Protein AF-A0A8R2D4M9-F1 (afdb_monomer_lite)

InterPro domains:
  IPR048365 Transposable element P transposase-like, RNase H domain, N-terminal [PF21787] (10-51)
  IPR048366 Transposable element P transposase-like, GTP-binding insertion domain [PF21788] (72-171)

Secondary structure (DSSP, 8-state):
--HHHHHHHHHHHHHHHHHHHHHHHHHTT----EEEE---HHHHHHHHHHT-B--TTS-B-EEEE--TTS--EEEEEEE-HHHHTTS--------SS--GGGT-GGG-TT-HHHHHHHTSHHHHHHHHHHHHTS--GGGTTTHHHHHHHHHHHHHHHHHT--BTTS-GGGBPP-TTT--

Sequence (179 aa):
MSSDSLDMAKECLKAELTRHALNLLKETGVNIVSLTFDGCSTNVIMARLLGCSFNIKTLNTKFIVHTTNNVDVEVVVFLDLAHMVKLEEEGALLPNKLRKQHIFFHKQKMKIMLATQLLSQSVADALKCCKNVLCIEEFSNVDATIIFIKIFNAGFDILNSRSSNCIGNKKAVCEENIK

pLDDT: mean 72.28, std 14.52, range [34.28, 89.5]

Foldseek 3Di:
DDPVVVLVVVLVVVLVVVLVVVQVCVVVVDQAAEDEDEPDPSVVSSQVVQPADPDPVRGRQWHWRQYPVRDIHIYGYDYQVLRHLLPDDDDDDDDDPDDCCLVPCVVPSGDSVNSCVCLDLVVLVVLVCVCPPVVPPVSVPCVVVSVVSVVVNLVNLLSCADDCPDDDSNHDDDPVPPD

Organism: Acyrthosiphon pisum (NCBI:txid7029)

Structure (mmCIF, N/CA/C/O backbone):
data_AF-A0A8R2D4M9-F1
#
_entry.id   AF-A0A8R2D4M9-F1
#
loop_
_atom_site.group_PDB
_atom_site.id
_atom_site.type_symbol
_atom_site.label_atom_id
_atom_site.label_alt_id
_atom_site.label_comp_id
_atom_site.label_asym_id
_atom_site.label_entity_id
_atom_site.label_seq_id
_atom_site.pdbx_PDB_ins_code
_atom_site.Cartn_x
_atom_site.Cartn_y
_atom_site.Cartn_z
_atom_site.occupancy
_atom_site.B_iso_or_equiv
_atom_site.auth_seq_id
_atom_site.auth_comp_id
_atom_site.auth_asym_id
_atom_site.auth_atom_id
_atom_site.pdbx_PDB_model_num
ATOM 1 N N . MET A 1 1 ? 4.735 28.808 20.519 1.00 45.94 1 MET A N 1
ATOM 2 C CA . MET A 1 1 ? 4.281 27.430 20.237 1.00 45.94 1 MET A CA 1
ATOM 3 C C . MET A 1 1 ? 4.765 27.094 18.842 1.00 45.94 1 MET A C 1
ATOM 5 O O . MET A 1 1 ? 4.427 27.833 17.927 1.00 45.94 1 MET A O 1
ATOM 9 N N . SER A 1 2 ? 5.662 26.117 18.704 1.00 46.00 2 SER A N 1
ATOM 10 C CA . SER A 1 2 ? 6.227 25.728 17.406 1.00 46.00 2 SER A CA 1
ATOM 11 C C . SER A 1 2 ? 5.164 25.034 16.547 1.00 46.00 2 SER A C 1
ATOM 13 O O . SER A 1 2 ? 4.247 24.408 17.080 1.00 46.00 2 SER A O 1
ATOM 15 N N . SER A 1 3 ? 5.279 25.159 15.221 1.00 56.09 3 SER A N 1
ATOM 16 C CA . SER A 1 3 ? 4.439 24.485 14.212 1.00 56.09 3 SER A CA 1
ATOM 17 C C . SER A 1 3 ? 4.220 22.999 14.514 1.00 56.09 3 SER A C 1
ATOM 19 O O . SER A 1 3 ? 3.112 22.488 14.376 1.00 56.09 3 SER A O 1
ATOM 21 N N . ASP A 1 4 ? 5.255 22.346 15.036 1.00 59.72 4 ASP A N 1
ATOM 22 C CA . ASP A 1 4 ? 5.305 20.902 15.255 1.00 59.72 4 ASP A CA 1
ATOM 23 C C . ASP A 1 4 ? 4.349 20.431 16.363 1.00 59.72 4 ASP A C 1
ATOM 25 O O . ASP A 1 4 ? 3.833 19.318 16.313 1.00 59.72 4 ASP A O 1
ATOM 29 N N . SER A 1 5 ? 4.049 21.280 17.357 1.00 60.09 5 SER A N 1
ATOM 30 C CA . SER A 1 5 ? 3.120 20.921 18.444 1.00 60.09 5 SER A CA 1
ATOM 31 C C . SER A 1 5 ? 1.664 20.886 17.967 1.00 60.09 5 SER A C 1
ATOM 33 O O . SER A 1 5 ? 0.853 20.115 18.480 1.00 60.09 5 SER A O 1
ATOM 35 N N . LEU A 1 6 ? 1.325 21.739 16.995 1.00 60.97 6 LEU A N 1
ATOM 36 C CA . LEU A 1 6 ? -0.023 21.846 16.443 1.00 60.97 6 LEU A CA 1
ATOM 37 C C . LEU A 1 6 ? -0.317 20.717 15.449 1.00 60.97 6 LEU A C 1
ATOM 39 O O . LEU A 1 6 ? -1.445 20.225 15.407 1.00 60.9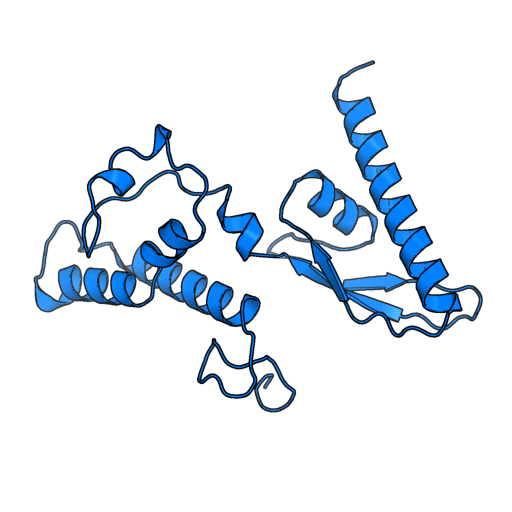7 6 LEU A O 1
ATOM 43 N N . ASP A 1 7 ? 0.678 20.291 14.672 1.00 63.19 7 ASP A N 1
ATOM 44 C CA . ASP A 1 7 ? 0.505 19.209 13.700 1.00 63.19 7 ASP A CA 1
ATOM 45 C C . ASP A 1 7 ? 0.369 17.837 14.380 1.00 63.19 7 ASP A C 1
ATOM 47 O O . ASP A 1 7 ? -0.553 17.090 14.043 1.00 63.19 7 ASP A O 1
ATOM 51 N N . MET A 1 8 ? 1.129 17.577 15.450 1.00 69.12 8 MET A N 1
ATOM 52 C CA . MET A 1 8 ? 0.946 16.375 16.280 1.00 69.12 8 MET A CA 1
ATOM 53 C C . MET A 1 8 ? -0.449 16.302 16.928 1.00 69.12 8 MET A C 1
ATOM 55 O O . MET A 1 8 ? -1.040 15.227 17.035 1.00 69.12 8 MET A O 1
ATOM 59 N N . ALA A 1 9 ? -1.019 17.440 17.343 1.00 74.75 9 ALA A N 1
ATOM 60 C CA . ALA A 1 9 ? -2.354 17.476 17.944 1.00 74.75 9 ALA A CA 1
ATOM 61 C C . ALA A 1 9 ? -3.461 17.089 16.944 1.00 74.75 9 ALA A C 1
ATOM 63 O O . ALA A 1 9 ? -4.403 16.380 17.306 1.00 74.75 9 ALA A O 1
ATOM 64 N N . LYS A 1 10 ? -3.338 17.506 15.675 1.00 74.25 10 LYS A N 1
ATOM 65 C CA . LYS A 1 10 ? -4.277 17.121 14.605 1.00 74.25 10 LYS A CA 1
ATOM 66 C C . LYS A 1 10 ? -4.235 15.617 14.330 1.00 74.25 10 LYS A C 1
ATOM 68 O O . LYS A 1 10 ? -5.274 15.002 14.100 1.00 74.25 10 LYS A O 1
ATOM 73 N N . GLU A 1 11 ? -3.043 15.030 14.349 1.00 78.75 11 GLU A N 1
ATOM 74 C CA . GLU A 1 11 ? -2.824 13.602 14.099 1.00 78.75 11 GLU A CA 1
ATOM 75 C C . GLU A 1 11 ? -3.400 12.730 15.217 1.00 78.75 11 GLU A C 1
ATOM 77 O O . GLU A 1 11 ? -4.116 11.765 14.935 1.00 78.75 11 GLU A O 1
ATOM 82 N N . CYS A 1 12 ? -3.177 13.117 16.477 1.00 81.75 12 CYS A N 1
ATOM 83 C CA . CYS A 1 12 ? -3.790 12.466 17.635 1.00 81.75 12 CYS A CA 1
ATOM 84 C C . CYS A 1 12 ? -5.319 12.532 17.586 1.00 81.75 12 CYS A C 1
ATOM 86 O O . CYS A 1 12 ? -5.981 11.511 17.770 1.00 81.75 12 CYS A O 1
ATOM 88 N N . LEU A 1 13 ? -5.883 13.703 17.266 1.00 84.19 13 LEU A N 1
ATOM 89 C CA . LEU A 1 13 ? -7.331 13.856 17.127 1.00 84.19 13 LEU A CA 1
ATOM 90 C C . LEU A 1 13 ? -7.891 12.919 16.050 1.00 84.19 13 LEU A C 1
ATOM 92 O O . LEU A 1 13 ? -8.923 12.285 16.252 1.00 84.19 13 LEU A O 1
ATOM 96 N N . LYS A 1 14 ? -7.198 12.790 14.914 1.00 85.19 14 LYS A N 1
ATOM 97 C CA . LYS A 1 14 ? -7.608 11.884 13.839 1.00 85.19 14 LYS A CA 1
ATOM 98 C C . LYS A 1 14 ? -7.613 10.423 14.290 1.00 85.19 14 LYS A C 1
ATOM 100 O O . LYS A 1 14 ? -8.565 9.707 13.994 1.00 85.19 14 LYS A O 1
ATOM 105 N N . ALA A 1 15 ? -6.588 9.987 15.022 1.00 86.06 15 ALA A N 1
ATOM 106 C CA . ALA A 1 15 ? -6.533 8.637 15.582 1.00 86.06 15 ALA A CA 1
ATOM 107 C C . ALA A 1 15 ? -7.671 8.376 16.578 1.00 86.06 15 ALA A C 1
ATOM 109 O O . ALA A 1 15 ? -8.308 7.324 16.521 1.00 86.06 15 ALA A O 1
ATOM 110 N N . GLU A 1 16 ? -7.974 9.345 17.441 1.00 86.56 16 GLU A N 1
ATOM 111 C CA . GLU A 1 16 ? -9.057 9.238 18.418 1.00 86.56 16 GLU A CA 1
ATOM 112 C C . GLU A 1 16 ? -10.436 9.164 17.753 1.00 86.56 16 GLU A C 1
ATOM 114 O O . GLU A 1 16 ? -11.232 8.286 18.089 1.00 86.56 16 GLU A O 1
ATOM 119 N N . LEU A 1 17 ? -10.692 10.014 16.754 1.00 87.94 17 LEU A N 1
ATOM 120 C CA . LEU A 1 17 ? -11.930 9.982 15.972 1.00 87.94 17 LEU A CA 1
ATOM 121 C C . LEU A 1 17 ? -12.094 8.657 15.225 1.00 87.94 17 LEU A C 1
ATOM 123 O O . LEU A 1 17 ? -13.174 8.071 15.256 1.00 87.94 17 LEU A O 1
ATOM 127 N N . THR A 1 18 ? -11.027 8.151 14.601 1.00 88.00 18 THR A N 1
ATOM 128 C CA . THR A 1 18 ? -11.049 6.846 13.927 1.00 88.00 18 THR A CA 1
ATOM 129 C C . THR A 1 18 ? -11.353 5.726 14.918 1.00 88.00 18 THR A C 1
ATOM 131 O O . THR A 1 18 ? -12.225 4.901 14.660 1.00 88.00 18 THR A O 1
ATOM 134 N N . ARG A 1 19 ? -10.702 5.716 16.086 1.00 87.69 19 ARG A N 1
ATOM 135 C CA . ARG A 1 19 ? -10.960 4.729 17.143 1.00 87.69 19 ARG A CA 1
ATOM 136 C C . ARG A 1 19 ? -12.405 4.786 17.638 1.00 87.69 19 ARG A C 1
ATOM 138 O O . ARG A 1 19 ? -13.041 3.747 17.790 1.00 87.69 19 ARG A O 1
ATOM 145 N N . HIS A 1 20 ? -12.937 5.987 17.847 1.00 87.62 20 HIS A N 1
ATOM 146 C CA . HIS A 1 20 ? -14.323 6.173 18.263 1.00 87.62 20 HIS A CA 1
ATOM 147 C C . HIS A 1 20 ? -15.312 5.686 17.193 1.00 87.62 20 HIS A C 1
ATOM 149 O O . HIS A 1 20 ? -16.247 4.958 17.514 1.00 87.62 20 HIS A O 1
ATOM 155 N N . ALA A 1 21 ? -15.069 5.999 15.916 1.00 87.62 21 ALA A N 1
ATOM 156 C CA . ALA A 1 21 ? -15.890 5.521 14.806 1.00 87.62 21 ALA A CA 1
ATOM 157 C C . ALA A 1 21 ? -15.889 3.986 14.694 1.00 87.62 21 ALA A C 1
ATOM 159 O O . ALA A 1 21 ? -16.943 3.388 14.492 1.00 87.62 21 ALA A O 1
ATOM 160 N N . LEU A 1 22 ? -14.729 3.342 14.873 1.00 86.62 22 LEU A N 1
ATOM 161 C CA . LEU A 1 22 ? -14.617 1.879 14.885 1.00 86.62 22 LEU A CA 1
ATOM 162 C C . LEU A 1 22 ? -15.423 1.254 16.034 1.00 86.62 22 LEU A C 1
ATOM 164 O O . LEU A 1 22 ? -16.102 0.250 15.822 1.00 86.62 22 LEU A O 1
ATOM 168 N N . ASN A 1 23 ? -15.401 1.865 17.221 1.00 84.50 23 ASN A N 1
ATOM 169 C CA . ASN A 1 23 ? -16.194 1.404 18.363 1.00 84.50 23 ASN A CA 1
ATOM 170 C C . ASN A 1 23 ? -17.700 1.531 18.100 1.00 84.50 23 ASN A C 1
ATOM 172 O O . ASN A 1 23 ? -18.427 0.559 18.291 1.00 84.50 23 ASN A O 1
ATOM 176 N N . LEU A 1 24 ? -18.155 2.679 17.587 1.00 85.44 24 LEU A N 1
ATOM 177 C CA . LEU A 1 24 ? -19.566 2.898 17.250 1.00 85.44 24 LEU A CA 1
ATOM 178 C C . LEU A 1 24 ? -20.064 1.917 16.181 1.00 85.44 24 LEU A C 1
ATOM 180 O O . LEU A 1 24 ? -21.128 1.325 16.328 1.00 85.44 24 LEU A O 1
ATOM 184 N N . LEU A 1 25 ? -19.290 1.700 15.112 1.00 84.00 25 LEU A N 1
ATOM 185 C CA . LEU A 1 25 ? -19.643 0.738 14.062 1.00 84.00 25 LEU A CA 1
ATOM 186 C C . LEU A 1 25 ? -19.767 -0.681 14.623 1.00 84.00 25 LEU A C 1
ATOM 188 O O . LEU A 1 25 ? -20.663 -1.430 14.235 1.00 84.00 25 LEU A O 1
ATOM 192 N N . LYS A 1 26 ? -18.921 -1.043 15.584 1.00 77.69 26 LYS A N 1
ATOM 193 C CA . LYS A 1 26 ? -18.978 -2.353 16.224 1.00 77.69 26 LYS A CA 1
ATOM 194 C C . LYS A 1 26 ? -20.223 -2.546 17.089 1.00 77.69 26 LYS A C 1
ATOM 196 O O . LYS A 1 26 ? -20.798 -3.632 17.065 1.00 77.69 26 LYS A O 1
ATOM 201 N N . GLU A 1 27 ? -20.682 -1.508 17.789 1.00 79.88 27 GLU A N 1
ATOM 202 C CA . GLU A 1 27 ? -21.941 -1.540 18.557 1.00 79.88 27 GLU A CA 1
ATOM 203 C C . GLU A 1 27 ? -23.165 -1.823 17.673 1.00 79.88 27 GLU A C 1
ATOM 205 O O . GLU A 1 27 ? -24.143 -2.404 18.138 1.00 79.88 27 GLU A O 1
ATOM 210 N N . THR A 1 28 ? -23.097 -1.496 16.379 1.00 84.31 28 THR A N 1
ATOM 211 C CA . THR A 1 28 ? -24.168 -1.811 15.417 1.00 84.31 28 THR A CA 1
ATOM 212 C C . THR A 1 28 ? -24.168 -3.266 14.931 1.00 84.31 28 THR A C 1
ATOM 214 O O . THR A 1 28 ? -25.071 -3.669 14.201 1.00 84.31 28 THR A O 1
ATOM 217 N N . GLY A 1 29 ? -23.164 -4.064 15.311 1.00 78.25 29 GLY A N 1
ATOM 218 C CA . GLY A 1 29 ? -22.994 -5.443 14.848 1.00 78.25 29 GLY A CA 1
ATOM 219 C C . GLY A 1 29 ? -22.313 -5.574 13.480 1.00 78.25 29 GLY A C 1
ATOM 220 O O . GLY A 1 29 ? -22.242 -6.678 12.938 1.00 78.25 29 GLY A O 1
ATOM 221 N N . VAL A 1 30 ? -21.791 -4.480 12.911 1.00 79.81 30 VAL A N 1
ATOM 222 C CA . VAL A 1 30 ? -20.996 -4.519 11.674 1.00 79.81 30 VAL A CA 1
ATOM 223 C C . VAL A 1 30 ? -19.639 -5.165 11.950 1.00 79.81 30 VAL A C 1
ATOM 225 O O . VAL A 1 30 ? -18.897 -4.742 12.838 1.00 79.81 30 VAL A O 1
ATOM 228 N N . ASN A 1 31 ? -19.287 -6.172 11.148 1.00 77.19 31 ASN A N 1
ATOM 229 C CA . ASN A 1 31 ? -17.974 -6.803 11.203 1.00 77.19 31 ASN A CA 1
ATOM 230 C C . ASN A 1 31 ? -16.942 -5.975 10.422 1.00 77.19 31 ASN A C 1
ATOM 232 O O . ASN A 1 31 ? -16.978 -5.919 9.192 1.00 77.19 31 ASN A O 1
ATOM 236 N N . ILE A 1 32 ? -16.019 -5.337 11.139 1.00 82.50 32 ILE A N 1
ATOM 237 C CA . ILE A 1 32 ? -14.961 -4.515 10.548 1.00 82.50 32 ILE A CA 1
ATOM 238 C C . ILE A 1 32 ? -13.731 -5.390 10.314 1.00 82.50 32 ILE A C 1
ATOM 240 O O . ILE A 1 32 ? -13.065 -5.789 11.263 1.00 82.50 32 ILE A O 1
ATOM 244 N N . VAL A 1 33 ? -13.415 -5.653 9.047 1.00 83.94 33 VAL A N 1
ATOM 245 C CA . VAL A 1 33 ? -12.279 -6.510 8.655 1.00 83.94 33 VAL A CA 1
ATOM 246 C C . VAL A 1 33 ? -11.008 -5.721 8.339 1.00 83.94 33 VAL A C 1
ATOM 248 O O . VAL A 1 33 ? -9.896 -6.207 8.541 1.00 83.94 33 VAL A O 1
ATOM 251 N N . SER A 1 34 ? -11.150 -4.489 7.842 1.00 85.12 34 SER A N 1
ATOM 252 C CA . SER A 1 34 ? -10.007 -3.693 7.401 1.00 85.12 34 SER A CA 1
ATOM 253 C C . SER A 1 34 ? -10.264 -2.191 7.403 1.00 85.12 34 SER A C 1
ATOM 255 O O . SER A 1 34 ? -11.394 -1.751 7.196 1.00 85.12 34 SER A O 1
ATOM 257 N N . LEU A 1 35 ? -9.189 -1.413 7.529 1.00 84.19 35 LEU A N 1
ATOM 258 C CA . LEU A 1 35 ? -9.153 0.039 7.378 1.00 84.19 35 LEU A CA 1
ATOM 259 C C . LEU A 1 35 ? -8.267 0.404 6.177 1.00 84.19 35 LEU A C 1
ATOM 261 O O . LEU A 1 35 ? -7.114 -0.008 6.123 1.00 84.19 35 LEU A O 1
ATOM 265 N N . THR A 1 36 ? -8.787 1.185 5.226 1.00 83.19 36 THR A N 1
ATOM 266 C CA . THR A 1 36 ? -8.036 1.608 4.027 1.00 83.19 36 THR A CA 1
ATOM 267 C C . THR A 1 36 ? -7.917 3.128 3.956 1.00 83.19 36 THR A C 1
ATOM 269 O O . THR A 1 36 ? -8.905 3.825 4.182 1.00 83.19 36 THR A O 1
ATOM 272 N N . PHE A 1 37 ? -6.726 3.650 3.646 1.00 77.50 37 PHE A N 1
ATOM 273 C CA . PHE A 1 37 ? -6.477 5.093 3.510 1.00 77.50 37 PHE A CA 1
ATOM 274 C C . PHE A 1 37 ? -5.309 5.412 2.557 1.00 77.50 37 PHE A C 1
ATOM 276 O O . PHE A 1 37 ? -4.527 4.531 2.204 1.00 77.50 37 PHE A O 1
ATOM 283 N N . ASP A 1 38 ? -5.170 6.679 2.145 1.00 76.19 38 ASP A N 1
ATOM 284 C CA . ASP A 1 38 ? -4.059 7.144 1.299 1.00 76.19 38 ASP A CA 1
ATOM 285 C C . ASP A 1 38 ? -2.744 7.342 2.084 1.00 76.19 38 ASP A C 1
ATOM 287 O O . ASP A 1 38 ? -2.728 7.543 3.296 1.00 76.19 38 ASP A O 1
ATOM 291 N N . GLY A 1 39 ? -1.605 7.342 1.391 1.00 68.94 39 GLY A N 1
ATOM 292 C CA . GLY A 1 39 ? -0.273 7.450 2.009 1.00 68.94 39 GLY A CA 1
ATOM 293 C C . GLY A 1 39 ? 0.111 8.823 2.571 1.00 68.94 39 GLY A C 1
ATOM 294 O O . GLY A 1 39 ? 1.300 9.111 2.681 1.00 68.94 39 GLY A O 1
ATOM 295 N N . CYS A 1 40 ? -0.849 9.695 2.887 1.00 75.00 40 CYS A N 1
ATOM 296 C CA . CYS A 1 40 ? -0.564 10.982 3.518 1.00 75.00 40 CYS A CA 1
ATOM 297 C C . CYS A 1 40 ? 0.121 10.773 4.884 1.00 75.00 40 CYS A C 1
ATOM 299 O O . CYS A 1 40 ? -0.276 9.889 5.648 1.00 75.00 40 CYS A O 1
ATOM 301 N N . SER A 1 41 ? 1.116 11.602 5.230 1.00 75.81 41 SER A N 1
ATOM 302 C CA . SER A 1 41 ? 1.871 11.492 6.493 1.00 75.81 41 SER A CA 1
ATOM 303 C C . SER A 1 41 ? 0.957 11.438 7.720 1.00 75.81 41 SER A C 1
ATOM 305 O O . SER A 1 41 ? 1.138 10.577 8.578 1.00 75.81 41 SER A O 1
ATOM 307 N N . THR A 1 42 ? -0.096 12.259 7.750 1.00 78.44 42 THR A N 1
ATOM 308 C CA . THR A 1 42 ? -1.109 12.275 8.817 1.00 78.44 42 THR A CA 1
ATOM 309 C C . THR A 1 42 ? -1.826 10.927 8.966 1.00 78.44 42 THR A C 1
ATOM 311 O O . THR A 1 42 ? -2.144 10.514 10.079 1.00 78.44 42 THR A O 1
ATOM 314 N N . ASN A 1 43 ? -2.080 10.212 7.864 1.00 82.69 43 ASN A N 1
ATOM 315 C CA . ASN A 1 43 ? -2.729 8.900 7.901 1.00 82.69 43 ASN A CA 1
ATOM 316 C C . ASN A 1 43 ? -1.778 7.785 8.337 1.00 82.69 43 ASN A C 1
ATOM 318 O O . ASN A 1 43 ? -2.160 6.910 9.113 1.00 82.69 43 ASN A O 1
ATOM 322 N N . VAL A 1 44 ? -0.5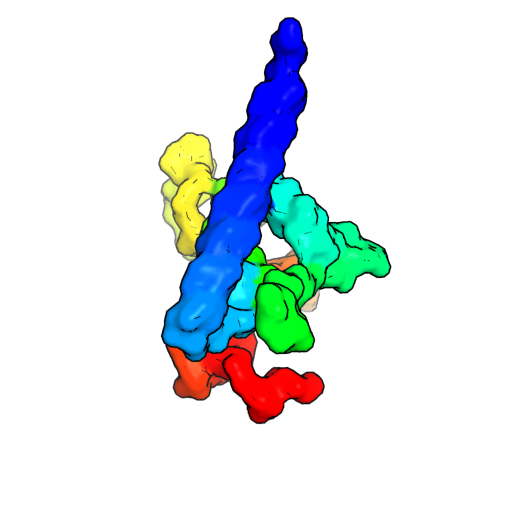21 7.855 7.898 1.00 81.94 44 VAL A N 1
ATOM 323 C CA . VAL A 1 44 ? 0.528 6.936 8.352 1.00 81.94 44 VAL A CA 1
ATOM 324 C C . VAL A 1 44 ? 0.770 7.099 9.855 1.00 81.94 44 VAL A C 1
ATOM 326 O O . VAL A 1 44 ? 0.893 6.102 10.565 1.00 81.94 44 VAL A O 1
ATOM 329 N N . ILE A 1 45 ? 0.796 8.336 10.361 1.00 83.19 45 ILE A N 1
ATOM 330 C CA . ILE A 1 45 ? 0.964 8.618 11.793 1.00 83.19 45 ILE A CA 1
ATOM 331 C C . ILE A 1 45 ? -0.261 8.161 12.585 1.00 83.19 45 ILE A C 1
ATOM 333 O O . ILE A 1 45 ? -0.097 7.469 13.586 1.00 83.19 45 ILE A O 1
ATOM 337 N N . MET A 1 46 ? -1.478 8.434 12.104 1.00 87.81 46 MET A N 1
ATOM 338 C CA . MET A 1 46 ? -2.709 7.890 12.690 1.00 87.81 46 MET A CA 1
ATOM 339 C C . MET A 1 46 ? -2.630 6.364 12.847 1.00 87.81 46 MET A C 1
ATOM 341 O O . MET A 1 46 ? -2.893 5.848 13.929 1.00 87.81 46 MET A O 1
ATOM 345 N N . ALA A 1 47 ? -2.249 5.628 11.801 1.00 86.00 47 ALA A N 1
ATOM 346 C CA . ALA A 1 47 ? -2.155 4.173 11.887 1.00 86.00 47 ALA A CA 1
ATOM 347 C C . ALA A 1 47 ? -1.055 3.701 12.849 1.00 86.00 47 ALA A C 1
ATOM 349 O O . ALA A 1 47 ? -1.238 2.697 13.534 1.00 86.00 47 ALA A O 1
ATOM 350 N N . ARG A 1 48 ? 0.050 4.448 12.978 1.00 87.38 48 ARG A N 1
ATOM 351 C CA . ARG A 1 48 ? 1.053 4.187 14.024 1.00 87.38 48 ARG A CA 1
ATOM 352 C C . ARG A 1 48 ? 0.488 4.374 15.429 1.00 87.38 48 ARG A C 1
ATOM 354 O O . ARG A 1 48 ? 0.719 3.527 16.284 1.00 87.38 48 ARG A O 1
ATOM 361 N N . LEU A 1 49 ? -0.288 5.435 15.652 1.00 88.31 49 LEU A N 1
ATOM 362 C CA . LEU A 1 49 ? -0.964 5.689 16.929 1.00 88.31 49 LEU A CA 1
ATOM 363 C C . LEU A 1 49 ? -2.010 4.615 17.266 1.00 88.31 49 LEU A C 1
ATOM 365 O O . LEU A 1 49 ? -2.238 4.339 18.439 1.00 88.31 49 LEU A O 1
ATOM 369 N N . LEU A 1 50 ? -2.612 3.984 16.254 1.00 88.12 50 LEU A N 1
ATOM 370 C CA . LEU A 1 50 ? -3.519 2.847 16.432 1.00 88.12 50 LEU A CA 1
ATOM 371 C C . LEU A 1 50 ? -2.790 1.529 16.754 1.00 88.12 50 LEU A C 1
ATOM 373 O O . LEU A 1 50 ? -3.442 0.588 17.193 1.00 88.12 50 LEU A O 1
ATOM 377 N N . GLY A 1 51 ? -1.465 1.451 16.578 1.00 87.31 51 GLY A N 1
ATOM 378 C CA . GLY A 1 51 ? -0.653 0.269 16.903 1.00 87.31 51 GLY A CA 1
ATOM 379 C C . GLY A 1 51 ? 0.045 -0.391 15.710 1.00 87.31 51 GLY A C 1
ATOM 380 O O . GLY A 1 51 ? 0.724 -1.406 15.883 1.00 87.31 51 GLY A O 1
ATOM 381 N N . CYS A 1 52 ? -0.079 0.167 14.503 1.00 85.25 52 CYS A N 1
ATOM 382 C CA . CYS A 1 52 ? 0.639 -0.340 13.337 1.00 85.25 52 CYS A CA 1
ATOM 383 C C . CYS A 1 52 ? 2.107 0.110 13.322 1.00 85.25 52 CYS A C 1
ATOM 385 O O . CYS A 1 52 ? 2.477 1.189 13.780 1.00 85.25 52 CYS A O 1
ATOM 387 N N . SER A 1 53 ? 2.960 -0.696 12.702 1.00 83.38 53 SER A N 1
ATOM 388 C CA . SER A 1 53 ? 4.348 -0.351 12.412 1.00 83.38 53 SER A CA 1
ATOM 389 C C . SER A 1 53 ? 4.610 -0.569 10.930 1.00 83.38 53 SER A C 1
ATOM 391 O O . SER A 1 53 ? 4.445 -1.667 10.416 1.00 83.38 53 SER A O 1
ATOM 393 N N . PHE A 1 54 ? 5.047 0.480 10.237 1.00 76.56 54 PHE A N 1
ATOM 394 C CA . PHE A 1 54 ? 5.387 0.425 8.809 1.00 76.56 54 PHE A CA 1
ATOM 395 C C . PHE A 1 54 ? 6.901 0.403 8.572 1.00 76.56 54 PHE A C 1
ATOM 397 O O . PHE A 1 54 ? 7.377 0.792 7.510 1.00 76.56 54 PHE A O 1
ATOM 404 N N . ASN A 1 55 ? 7.685 0.008 9.576 1.00 74.81 55 ASN A N 1
ATOM 405 C CA . ASN A 1 55 ? 9.115 -0.196 9.387 1.00 74.81 55 ASN A CA 1
ATOM 406 C C . ASN A 1 55 ? 9.340 -1.521 8.647 1.00 74.81 55 ASN A C 1
ATOM 408 O O . ASN A 1 55 ? 8.766 -2.537 9.024 1.00 74.81 55 ASN A O 1
ATOM 412 N N . ILE A 1 56 ? 10.209 -1.519 7.634 1.00 70.94 56 ILE A N 1
ATOM 413 C CA . ILE A 1 56 ? 10.517 -2.686 6.790 1.00 70.94 56 ILE A CA 1
ATOM 414 C C . ILE A 1 56 ? 10.889 -3.922 7.627 1.00 70.94 56 ILE A C 1
ATOM 416 O O . ILE A 1 56 ? 10.524 -5.037 7.272 1.00 70.94 56 ILE A O 1
ATOM 420 N N . LYS A 1 57 ? 11.597 -3.738 8.750 1.00 70.12 57 LYS A N 1
ATOM 421 C CA . LYS A 1 57 ? 12.044 -4.848 9.609 1.00 70.12 57 LYS A CA 1
ATOM 422 C C . LYS A 1 57 ? 10.990 -5.321 10.611 1.00 70.12 57 LYS A C 1
ATOM 424 O O . LYS A 1 57 ? 11.102 -6.428 11.123 1.00 70.12 57 LYS A O 1
ATOM 429 N N . THR A 1 58 ? 10.003 -4.487 10.922 1.00 75.12 58 THR A N 1
ATOM 430 C CA . THR A 1 58 ? 8.987 -4.738 11.956 1.00 75.12 58 THR A CA 1
ATOM 431 C C . THR A 1 58 ? 7.604 -4.373 11.431 1.00 75.12 58 THR A C 1
ATOM 433 O O . THR A 1 58 ? 6.849 -3.642 12.076 1.00 75.12 58 THR A O 1
ATOM 436 N N . LEU A 1 59 ? 7.296 -4.833 10.216 1.00 77.75 59 LEU A N 1
ATOM 437 C CA . LEU A 1 59 ? 6.035 -4.539 9.552 1.00 77.75 59 LEU A CA 1
ATOM 438 C C . LEU A 1 59 ? 4.891 -5.201 10.327 1.00 77.75 59 LEU A C 1
ATOM 440 O O . LEU A 1 59 ? 4.775 -6.422 10.363 1.00 77.75 59 LEU A O 1
ATOM 444 N N . ASN A 1 60 ? 4.045 -4.376 10.931 1.00 83.81 60 ASN A N 1
ATOM 445 C CA . ASN A 1 60 ? 2.791 -4.772 11.544 1.00 83.81 60 ASN A CA 1
ATOM 446 C C . ASN A 1 60 ? 1.679 -3.889 10.975 1.00 83.81 60 ASN A C 1
ATOM 448 O O . ASN A 1 60 ? 1.546 -2.724 11.344 1.00 83.81 60 ASN A O 1
ATOM 452 N N . THR A 1 61 ? 0.879 -4.445 10.073 1.00 83.94 61 THR A N 1
ATOM 453 C CA . THR A 1 61 ? -0.260 -3.755 9.454 1.00 83.94 61 THR A CA 1
ATOM 454 C C . THR A 1 61 ? -1.565 -4.018 10.195 1.00 83.94 61 THR A C 1
ATOM 456 O O . THR A 1 61 ? -2.634 -3.792 9.645 1.00 83.94 61 THR A O 1
ATOM 459 N N . LYS A 1 62 ? -1.509 -4.520 11.428 1.00 88.56 62 LYS A N 1
ATOM 460 C CA . LYS A 1 62 ? -2.688 -4.918 12.191 1.00 88.56 62 LYS A CA 1
ATOM 461 C C . LYS A 1 62 ? -2.746 -4.168 13.509 1.00 88.56 62 LYS A C 1
ATOM 463 O O . LYS A 1 62 ? -1.712 -3.868 14.107 1.00 88.56 62 LYS A O 1
ATOM 468 N N . PHE A 1 63 ? -3.957 -3.889 13.963 1.00 89.50 63 PHE A N 1
ATOM 469 C CA . PHE A 1 63 ? -4.204 -3.380 15.304 1.00 89.50 63 PHE A CA 1
ATOM 470 C C . PHE A 1 63 ? -5.484 -3.979 15.881 1.00 89.50 63 PHE A C 1
ATOM 472 O O . PHE A 1 63 ? -6.347 -4.465 15.146 1.00 89.50 63 PHE A O 1
ATOM 479 N N . ILE A 1 64 ? -5.583 -3.959 17.208 1.00 86.50 64 ILE A N 1
ATOM 480 C CA . ILE A 1 64 ? -6.709 -4.534 17.937 1.00 86.50 64 ILE A CA 1
ATOM 481 C C . ILE A 1 64 ? -7.630 -3.411 18.398 1.00 86.50 64 ILE A C 1
ATOM 483 O O . ILE A 1 64 ? -7.196 -2.435 19.010 1.00 86.50 64 ILE A O 1
ATOM 487 N N . VAL A 1 65 ? -8.920 -3.570 18.119 1.00 82.81 65 VAL A N 1
ATOM 488 C CA . VAL A 1 65 ? -9.976 -2.710 18.649 1.00 82.81 65 VAL A CA 1
ATOM 489 C C . VAL A 1 65 ? -10.625 -3.414 19.835 1.00 82.81 65 VAL A C 1
ATOM 491 O O . VAL A 1 65 ? -11.446 -4.326 19.668 1.00 82.81 65 VAL A O 1
ATOM 494 N N . HIS A 1 66 ? -10.239 -2.974 21.032 1.00 77.75 66 HIS A N 1
ATOM 495 C CA . HIS A 1 66 ? -10.811 -3.430 22.295 1.00 77.75 66 HIS A CA 1
ATOM 496 C C . HIS A 1 66 ? -12.234 -2.906 22.478 1.00 77.75 66 HIS A C 1
ATOM 498 O O . HIS A 1 66 ? -12.544 -1.769 22.123 1.00 77.75 66 HIS A O 1
ATOM 504 N N . THR A 1 67 ? -13.096 -3.727 23.075 1.00 65.38 67 THR A N 1
ATOM 505 C CA . THR A 1 67 ? -14.507 -3.379 23.304 1.00 65.38 67 THR A CA 1
ATOM 506 C C . THR A 1 67 ? -14.896 -3.550 24.748 1.00 65.38 67 THR A C 1
ATOM 508 O O . THR A 1 67 ? -14.318 -4.362 25.465 1.00 65.38 67 THR A O 1
ATOM 511 N N . THR A 1 68 ? -15.977 -2.875 25.111 1.00 64.19 68 THR A N 1
ATOM 512 C CA . THR A 1 68 ? -16.694 -3.045 26.374 1.00 64.19 68 THR A CA 1
ATOM 513 C C . THR A 1 68 ? -17.196 -4.476 26.609 1.00 64.19 68 THR A C 1
ATOM 515 O O . THR A 1 68 ? -17.331 -4.878 27.759 1.00 64.19 68 THR A O 1
ATOM 518 N N . ASN A 1 69 ? -17.394 -5.274 25.553 1.00 65.06 69 ASN A N 1
ATOM 519 C CA . ASN A 1 69 ? -17.882 -6.655 25.627 1.00 65.06 69 ASN A CA 1
ATOM 520 C C . ASN A 1 69 ? -16.758 -7.716 25.571 1.00 65.06 69 ASN A C 1
ATOM 522 O O . ASN A 1 69 ? -17.047 -8.886 25.335 1.00 65.06 69 ASN A O 1
ATOM 526 N N . ASN A 1 70 ? -15.482 -7.338 25.753 1.00 63.16 70 ASN A N 1
ATOM 527 C CA . ASN A 1 70 ? -14.313 -8.242 25.741 1.00 63.16 70 ASN A CA 1
ATOM 528 C C . ASN A 1 70 ? -14.083 -9.060 24.449 1.00 63.16 70 ASN A C 1
ATOM 530 O O . ASN A 1 70 ? -13.284 -9.994 24.444 1.00 63.16 70 ASN A O 1
ATOM 534 N N . VAL A 1 71 ? -14.737 -8.718 23.334 1.00 70.44 71 VAL A N 1
ATOM 535 C CA . VAL A 1 71 ? -14.444 -9.332 22.028 1.00 70.44 71 VAL A CA 1
ATOM 536 C C . VAL A 1 71 ? -13.444 -8.465 21.279 1.00 70.44 71 VAL A C 1
ATOM 538 O O . VAL A 1 71 ? -13.828 -7.476 20.656 1.00 70.44 71 VAL A O 1
ATOM 541 N N . ASP A 1 72 ? -12.169 -8.823 21.317 1.00 77.50 72 ASP A N 1
ATOM 542 C CA . ASP A 1 72 ? -11.137 -8.150 20.529 1.00 77.50 72 ASP A CA 1
ATOM 543 C C . ASP A 1 72 ? -11.357 -8.397 19.030 1.00 77.50 72 ASP A C 1
ATOM 545 O O . ASP A 1 72 ? -11.632 -9.517 18.603 1.00 77.50 72 ASP A O 1
ATOM 549 N N . VAL A 1 73 ? -11.282 -7.334 18.222 1.00 78.94 73 VAL A N 1
ATOM 550 C CA . VAL A 1 73 ? -11.302 -7.454 16.754 1.00 78.94 73 VAL A CA 1
ATOM 551 C C . VAL A 1 73 ? -9.979 -6.978 16.200 1.00 78.94 73 VAL A C 1
ATOM 553 O O . VAL A 1 73 ? -9.538 -5.866 16.489 1.00 78.94 73 VAL A O 1
ATOM 556 N N . GLU A 1 74 ? -9.379 -7.835 15.386 1.00 85.38 74 GLU A N 1
ATOM 557 C CA . GLU A 1 74 ? -8.203 -7.518 14.597 1.00 85.38 74 GLU A CA 1
ATOM 558 C C . GLU A 1 74 ? -8.635 -6.790 13.321 1.00 85.38 74 GLU A C 1
ATOM 560 O O . GLU A 1 74 ? -9.383 -7.333 12.510 1.00 85.38 74 GLU A O 1
ATOM 565 N N . VAL A 1 75 ? -8.155 -5.560 13.145 1.00 85.38 75 VAL A N 1
ATOM 566 C CA . VAL A 1 75 ? -8.380 -4.772 11.932 1.00 85.38 75 VAL A CA 1
ATOM 567 C C . VAL A 1 75 ? -7.074 -4.692 11.155 1.00 85.38 75 VAL A C 1
ATOM 569 O O . VAL A 1 75 ? -6.046 -4.253 11.680 1.00 85.38 75 VAL A O 1
ATOM 572 N N . VAL A 1 76 ? -7.117 -5.101 9.886 1.00 86.94 76 VAL A N 1
ATOM 573 C CA . VAL A 1 76 ? -5.971 -5.005 8.974 1.00 86.94 76 VAL A CA 1
ATOM 574 C C . VAL A 1 76 ? -5.976 -3.651 8.268 1.00 86.94 76 VAL A C 1
ATOM 576 O O . VAL A 1 76 ? -6.997 -3.206 7.750 1.00 86.94 76 VAL A O 1
ATOM 579 N N . VAL A 1 77 ? -4.829 -2.987 8.219 1.00 83.62 77 VAL A N 1
ATOM 580 C CA . VAL A 1 77 ? -4.636 -1.716 7.525 1.00 83.62 77 VAL A CA 1
ATOM 581 C C . VAL A 1 77 ? -4.106 -1.961 6.121 1.00 83.62 77 VAL A C 1
ATOM 583 O O . VAL A 1 77 ? -3.053 -2.576 5.944 1.00 83.62 77 VAL A O 1
ATOM 586 N N . PHE A 1 78 ? -4.800 -1.403 5.134 1.00 79.81 78 PHE A N 1
ATOM 587 C CA . PHE A 1 78 ? -4.343 -1.343 3.753 1.00 79.81 78 PHE A CA 1
ATOM 588 C C . PHE A 1 78 ? -4.067 0.097 3.337 1.00 79.81 78 PHE A C 1
ATOM 590 O O . PHE A 1 78 ? -4.809 1.025 3.659 1.00 79.81 78 PHE A O 1
ATOM 597 N N . LEU A 1 79 ? -2.985 0.276 2.588 1.00 75.75 79 LEU A N 1
ATOM 598 C CA . LEU A 1 79 ? -2.707 1.534 1.918 1.00 75.75 79 LEU A CA 1
ATOM 599 C C . LEU A 1 79 ? -3.333 1.508 0.531 1.00 75.75 79 LEU A C 1
ATOM 601 O O . LEU A 1 79 ? -3.147 0.559 -0.232 1.00 75.75 79 LEU A O 1
ATOM 605 N N . ASP A 1 80 ? -4.043 2.575 0.193 1.00 71.19 80 ASP A N 1
ATOM 606 C CA . ASP A 1 80 ? -4.571 2.767 -1.146 1.00 71.19 80 ASP A CA 1
ATOM 607 C C . ASP A 1 80 ? -3.448 3.224 -2.087 1.00 71.19 80 ASP A C 1
ATOM 609 O O . ASP A 1 80 ? -3.158 4.417 -2.243 1.00 71.19 80 ASP A O 1
ATOM 613 N N . LEU A 1 81 ? -2.800 2.244 -2.721 1.00 60.84 81 LEU A N 1
ATOM 614 C CA . LEU A 1 81 ? -1.701 2.488 -3.651 1.00 60.84 81 LEU A CA 1
ATOM 615 C C . LEU A 1 81 ? -2.102 3.370 -4.832 1.00 60.84 81 LEU A C 1
ATOM 617 O O . LEU A 1 81 ? -1.275 4.156 -5.289 1.00 60.84 81 LEU A O 1
ATOM 621 N N . ALA A 1 82 ? -3.346 3.296 -5.320 1.00 60.97 82 ALA A N 1
ATOM 622 C CA . ALA A 1 82 ? -3.775 4.138 -6.436 1.00 60.97 82 ALA A CA 1
ATOM 623 C C . ALA A 1 82 ? -3.635 5.628 -6.089 1.00 60.97 82 ALA A C 1
ATOM 625 O O . ALA A 1 82 ? -3.267 6.432 -6.945 1.00 60.97 82 ALA A O 1
ATOM 626 N N . HIS A 1 83 ? -3.846 5.984 -4.822 1.00 58.94 83 HIS A N 1
ATOM 627 C CA . HIS A 1 83 ? -3.663 7.341 -4.321 1.00 58.94 83 HIS A CA 1
ATOM 628 C C . HIS A 1 83 ? -2.217 7.657 -3.891 1.00 58.94 83 HIS A C 1
ATOM 630 O O . HIS A 1 83 ? -1.840 8.828 -3.914 1.00 58.94 83 HIS A O 1
ATOM 636 N N . MET A 1 84 ? -1.388 6.659 -3.551 1.00 52.66 84 MET A N 1
ATOM 637 C CA . MET A 1 84 ? 0.018 6.848 -3.133 1.00 52.66 84 MET A CA 1
ATOM 638 C C . MET A 1 84 ? 0.995 7.135 -4.273 1.00 52.66 84 MET A C 1
ATOM 640 O O . MET A 1 84 ? 1.910 7.939 -4.107 1.00 52.66 84 MET A O 1
ATOM 644 N N . VAL A 1 85 ? 0.780 6.544 -5.451 1.00 51.25 85 VAL A N 1
ATOM 645 C CA . VAL A 1 85 ? 1.630 6.748 -6.648 1.00 51.25 85 VAL A CA 1
ATOM 646 C C . VAL A 1 85 ? 1.653 8.218 -7.114 1.00 51.25 85 VAL A C 1
ATOM 648 O O . VAL A 1 85 ? 2.471 8.640 -7.921 1.00 51.25 85 VAL A O 1
ATOM 651 N N . LYS A 1 86 ? 0.785 9.045 -6.532 1.00 51.25 86 LYS A N 1
ATOM 652 C CA . LYS A 1 86 ? 0.692 10.496 -6.688 1.00 51.25 86 LYS A CA 1
ATOM 653 C C . LYS A 1 86 ? 1.918 11.283 -6.175 1.00 51.25 86 LYS A C 1
ATOM 655 O O . LYS A 1 86 ? 1.980 12.481 -6.445 1.00 51.25 86 LYS A O 1
ATOM 660 N N . LEU A 1 87 ? 2.849 10.674 -5.426 1.00 42.81 87 LEU A N 1
ATOM 661 C CA . LEU A 1 87 ? 3.903 11.401 -4.691 1.00 42.81 87 LEU A CA 1
ATOM 662 C C . LEU A 1 87 ? 5.367 11.081 -5.069 1.00 42.81 87 LEU A C 1
ATOM 664 O O . LEU A 1 87 ? 6.222 11.902 -4.750 1.00 42.81 87 LEU A O 1
ATOM 668 N N . GLU A 1 88 ? 5.678 9.989 -5.777 1.00 43.88 88 GLU A N 1
ATOM 669 C CA . GLU A 1 88 ? 7.073 9.526 -5.987 1.00 43.88 88 GLU A CA 1
ATOM 670 C C . GLU A 1 88 ? 7.467 9.332 -7.468 1.00 43.88 88 GLU A C 1
ATOM 672 O O . GLU A 1 88 ? 7.983 8.287 -7.849 1.00 43.88 88 GLU A O 1
ATOM 677 N N . GLU A 1 89 ? 7.262 10.328 -8.335 1.00 46.03 89 GLU A N 1
ATOM 678 C CA . GLU A 1 89 ? 7.826 10.286 -9.700 1.00 46.03 89 GLU A CA 1
ATOM 679 C C . GLU A 1 89 ? 8.761 11.472 -9.963 1.00 46.03 89 GLU A C 1
ATOM 681 O O . GLU A 1 89 ? 8.421 12.426 -10.663 1.00 46.03 89 GLU A O 1
ATOM 686 N N . GLU A 1 90 ? 9.972 11.394 -9.405 1.00 40.56 90 GLU A N 1
ATOM 687 C CA . GLU A 1 90 ? 11.142 12.101 -9.930 1.00 40.56 90 GLU A CA 1
ATOM 688 C C . GLU A 1 90 ? 12.052 11.097 -10.653 1.00 40.56 90 GLU A C 1
ATOM 690 O O . GLU A 1 90 ? 12.830 10.377 -10.039 1.00 40.56 90 GLU A O 1
ATOM 695 N N . GLY A 1 91 ? 11.954 11.075 -11.986 1.00 44.38 91 GLY A N 1
ATOM 696 C CA . GLY A 1 91 ? 13.007 10.561 -12.865 1.00 44.38 91 GLY A CA 1
ATOM 697 C C . GLY A 1 91 ? 12.787 9.170 -13.465 1.00 44.38 91 GLY A C 1
ATOM 698 O O . GLY A 1 91 ? 13.048 8.165 -12.819 1.00 44.38 91 GLY A O 1
ATOM 699 N N . ALA A 1 92 ? 12.430 9.119 -14.755 1.00 34.28 92 ALA A N 1
ATOM 700 C CA . ALA A 1 92 ? 13.117 8.301 -15.769 1.00 34.28 92 ALA A CA 1
ATOM 701 C C . ALA A 1 92 ? 12.495 8.479 -17.169 1.00 34.28 92 ALA A C 1
ATOM 703 O O . ALA A 1 92 ? 11.307 8.750 -17.327 1.00 34.28 92 ALA A O 1
ATOM 704 N N . LEU A 1 93 ? 13.350 8.340 -18.184 1.00 44.88 93 LEU A N 1
ATOM 705 C CA . LEU A 1 93 ? 13.168 8.672 -19.600 1.00 44.88 93 LEU A CA 1
ATOM 706 C C . LEU A 1 93 ? 13.013 7.398 -20.476 1.00 44.88 93 LEU A C 1
ATOM 708 O O . LEU A 1 93 ? 13.561 6.358 -20.123 1.00 44.88 93 LEU A O 1
ATOM 712 N N . LEU A 1 94 ? 12.416 7.566 -21.677 1.00 35.91 94 LEU A N 1
ATOM 713 C CA . LEU A 1 94 ? 12.506 6.731 -22.913 1.00 35.91 94 LEU A CA 1
ATOM 714 C C . LEU A 1 94 ? 11.516 5.537 -23.095 1.00 35.91 94 LEU A C 1
ATOM 716 O O . LEU A 1 94 ? 10.854 5.129 -22.150 1.00 35.91 94 LEU A O 1
ATOM 720 N N . PRO A 1 95 ? 11.207 5.099 -24.345 1.00 48.94 95 PRO A N 1
ATOM 721 C CA . PRO A 1 95 ? 9.957 5.490 -24.995 1.00 48.94 95 PRO A CA 1
ATOM 722 C C . PRO A 1 95 ? 9.126 4.285 -25.464 1.00 48.94 95 PRO A C 1
ATOM 724 O O . PRO A 1 95 ? 9.551 3.530 -26.328 1.00 48.94 95 PRO A O 1
ATOM 727 N N . ASN A 1 96 ? 7.876 4.172 -25.018 1.00 42.03 96 ASN A N 1
ATOM 728 C CA . ASN A 1 96 ? 6.850 3.470 -25.790 1.00 42.03 96 ASN A CA 1
ATOM 729 C C . ASN A 1 96 ? 5.488 4.137 -25.560 1.00 42.03 96 ASN A C 1
ATOM 731 O O . ASN A 1 96 ? 5.038 4.314 -24.435 1.00 42.03 96 ASN A O 1
ATOM 735 N N . LYS A 1 97 ? 4.856 4.567 -26.660 1.00 47.16 97 LYS A N 1
ATOM 736 C CA . LYS A 1 97 ? 3.544 5.252 -26.723 1.00 47.16 97 LYS A CA 1
ATOM 737 C C . LYS A 1 97 ? 3.394 6.580 -25.955 1.00 47.16 97 LYS A C 1
ATOM 739 O O . LYS A 1 97 ? 2.275 6.989 -25.644 1.00 47.16 97 LYS A O 1
ATOM 744 N N . LEU A 1 98 ? 4.470 7.335 -25.741 1.00 47.06 98 LEU A N 1
ATOM 745 C CA . LEU A 1 98 ? 4.379 8.644 -25.087 1.00 47.06 98 LEU A CA 1
ATOM 746 C C . LEU A 1 98 ? 4.144 9.785 -26.100 1.00 47.06 98 LEU A C 1
ATOM 748 O O . LEU A 1 98 ? 4.993 10.098 -26.927 1.00 47.06 98 LEU A O 1
ATOM 752 N N . ARG A 1 99 ? 2.985 10.458 -26.022 1.00 49.03 99 ARG A N 1
ATOM 753 C CA . ARG A 1 99 ? 2.742 11.767 -26.674 1.00 49.03 99 ARG A CA 1
ATOM 754 C C . ARG A 1 99 ? 3.464 12.892 -25.910 1.00 49.03 99 ARG A C 1
ATOM 756 O O . ARG A 1 99 ? 3.732 12.728 -24.724 1.00 49.03 99 ARG A O 1
ATOM 763 N N . LYS A 1 100 ? 3.683 14.063 -26.534 1.00 44.62 100 LYS A N 1
ATOM 764 C CA . LYS A 1 100 ? 4.355 15.260 -25.952 1.00 44.62 100 LYS A CA 1
ATOM 765 C C . LYS A 1 100 ? 3.883 15.669 -24.538 1.00 44.62 100 LYS A C 1
ATOM 767 O O . LYS A 1 100 ? 4.619 16.329 -23.818 1.00 44.62 100 LYS A O 1
ATOM 772 N N . GLN A 1 101 ? 2.685 15.259 -24.120 1.00 46.53 101 GLN A N 1
ATOM 773 C CA . GLN A 1 101 ? 2.130 15.501 -22.781 1.00 46.53 101 GLN A CA 1
ATOM 774 C C . GLN A 1 101 ? 2.889 14.791 -21.642 1.00 46.53 101 GLN A C 1
ATOM 776 O O . GLN A 1 101 ? 2.826 15.262 -20.514 1.00 46.53 101 GLN A O 1
ATOM 781 N N . HIS A 1 102 ? 3.654 13.736 -21.938 1.00 47.97 102 HIS A N 1
ATOM 782 C CA . HIS A 1 102 ? 4.533 13.055 -20.975 1.00 47.97 102 HIS A CA 1
ATOM 783 C C . HIS A 1 102 ? 5.901 13.738 -20.820 1.00 47.97 102 HIS A C 1
ATOM 785 O O . HIS A 1 102 ? 6.614 13.481 -19.861 1.00 47.97 102 HIS A O 1
ATOM 791 N N . ILE A 1 103 ? 6.268 14.607 -21.772 1.00 47.81 103 ILE A N 1
ATOM 792 C CA . ILE A 1 103 ? 7.550 15.330 -21.810 1.00 47.81 103 ILE A CA 1
ATOM 793 C C . ILE A 1 103 ? 7.443 16.648 -21.022 1.00 47.81 103 ILE A C 1
ATOM 795 O O . ILE A 1 103 ? 8.402 17.090 -20.400 1.00 47.81 103 ILE A O 1
ATOM 799 N N . PHE A 1 104 ? 6.252 17.256 -20.980 1.00 43.03 104 PHE A N 1
ATOM 800 C CA . PHE A 1 104 ? 5.964 18.459 -20.192 1.00 43.03 104 PHE A CA 1
ATOM 801 C C . PHE A 1 104 ? 5.270 18.102 -18.866 1.00 43.03 104 PHE A C 1
ATOM 803 O O . PHE A 1 104 ? 4.118 18.469 -18.621 1.00 43.03 104 PHE A O 1
ATOM 810 N N . PHE A 1 105 ? 5.983 17.375 -18.002 1.00 46.19 105 PHE A N 1
ATOM 811 C CA . PHE A 1 105 ? 5.452 16.822 -16.747 1.00 46.19 105 PHE A CA 1
ATOM 812 C C . PHE A 1 105 ? 5.053 17.882 -15.705 1.00 46.19 105 PHE A C 1
ATOM 814 O O . PHE A 1 105 ? 4.154 17.654 -14.898 1.00 46.19 105 PHE A O 1
ATOM 821 N N . HIS A 1 106 ? 5.619 19.092 -15.781 1.00 42.84 106 HIS A N 1
ATOM 822 C CA . HIS A 1 106 ? 5.295 20.204 -14.874 1.00 42.84 106 HIS A CA 1
ATOM 823 C C . HIS A 1 106 ? 3.788 20.549 -14.839 1.00 42.84 106 HIS A C 1
ATOM 825 O O . HIS A 1 106 ? 3.300 21.123 -13.868 1.00 42.84 106 HIS A O 1
ATOM 831 N N . LYS A 1 107 ? 3.023 20.196 -15.884 1.00 44.38 107 LYS A N 1
ATOM 832 C CA . LYS A 1 107 ? 1.565 20.409 -15.956 1.00 44.38 107 LYS A CA 1
ATOM 833 C C . LYS A 1 107 ? 0.724 19.144 -15.712 1.00 44.38 107 LYS A C 1
ATOM 835 O O . LYS A 1 107 ? -0.499 19.235 -15.762 1.00 44.38 107 LYS A O 1
ATOM 840 N N . GLN A 1 108 ? 1.336 17.977 -15.475 1.00 43.84 108 GLN A N 1
ATOM 841 C CA . GLN A 1 108 ? 0.643 16.679 -15.371 1.00 43.84 108 GLN A CA 1
ATOM 842 C C . GLN A 1 108 ? 1.076 15.824 -14.164 1.00 43.84 108 GLN A C 1
ATOM 844 O O . GLN A 1 108 ? 1.017 14.600 -14.238 1.00 43.84 108 GLN A O 1
ATOM 849 N N . LYS A 1 109 ? 1.421 16.454 -13.031 1.00 42.81 109 LYS A N 1
ATOM 850 C CA . LYS A 1 109 ? 1.846 15.834 -11.750 1.00 42.81 109 LYS A CA 1
ATOM 851 C C . LYS A 1 109 ? 0.804 14.899 -11.073 1.00 42.81 109 LYS A C 1
ATOM 853 O O . LYS A 1 109 ? 0.805 14.752 -9.862 1.00 42.81 109 LYS A O 1
ATOM 858 N N . MET A 1 110 ? -0.182 14.354 -11.794 1.00 43.34 110 MET A N 1
ATOM 859 C CA . MET A 1 110 ? -1.459 13.923 -11.195 1.00 43.34 110 MET A CA 1
ATOM 860 C C . MET A 1 110 ? -2.223 12.791 -11.911 1.00 43.34 110 MET A C 1
ATOM 862 O O . MET A 1 110 ? -3.374 12.539 -11.557 1.00 43.34 110 MET A O 1
ATOM 866 N N . LYS A 1 111 ? -1.673 12.098 -12.916 1.00 52.34 111 LYS A N 1
ATOM 867 C CA . LYS A 1 111 ? -2.409 10.996 -13.571 1.00 52.34 111 LYS A CA 1
ATOM 868 C C . LYS A 1 111 ? -1.822 9.640 -13.196 1.00 52.34 111 LYS A C 1
ATOM 870 O O . LYS A 1 111 ? -0.813 9.241 -13.755 1.00 52.34 111 LYS A O 1
ATOM 875 N N . ILE A 1 112 ? -2.551 8.894 -12.358 1.00 55.84 112 ILE A N 1
ATOM 876 C CA . ILE A 1 112 ? -2.338 7.459 -12.058 1.00 55.84 112 ILE A CA 1
ATOM 877 C C . ILE A 1 112 ? -2.099 6.656 -13.346 1.00 55.84 112 ILE A C 1
ATOM 879 O O . ILE A 1 112 ? -1.257 5.764 -13.404 1.00 55.84 112 ILE A O 1
ATOM 883 N N . MET A 1 113 ? -2.809 7.025 -14.416 1.00 56.38 113 MET A N 1
ATOM 884 C CA . MET A 1 113 ? -2.678 6.422 -15.742 1.00 56.38 113 MET A CA 1
ATOM 885 C C . MET A 1 113 ? -1.276 6.573 -16.361 1.00 56.38 113 MET A C 1
ATOM 887 O O . MET A 1 113 ? -0.909 5.758 -17.192 1.00 56.38 113 MET A O 1
ATOM 891 N N . LEU A 1 114 ? -0.501 7.598 -15.997 1.00 57.44 114 LEU A N 1
ATOM 892 C CA . LEU A 1 114 ? 0.850 7.820 -16.525 1.00 57.44 114 LEU A CA 1
ATOM 893 C C . LEU A 1 114 ? 1.889 6.989 -15.775 1.00 57.44 114 LEU A C 1
ATOM 895 O O . LEU A 1 114 ? 2.684 6.303 -16.410 1.00 57.44 114 LEU A O 1
ATOM 899 N N . ALA A 1 115 ? 1.810 6.967 -14.447 1.00 60.69 115 ALA A N 1
ATOM 900 C CA . ALA A 1 115 ? 2.702 6.163 -13.619 1.00 60.69 115 ALA A CA 1
ATOM 901 C C . ALA A 1 115 ? 2.530 4.659 -13.872 1.00 60.69 115 ALA A C 1
ATOM 903 O O . ALA A 1 115 ? 3.493 3.921 -14.051 1.00 60.69 115 ALA A O 1
ATOM 904 N N . THR A 1 116 ? 1.278 4.208 -14.008 1.00 62.44 116 THR A N 1
ATOM 905 C CA . THR A 1 116 ? 0.966 2.821 -14.400 1.00 62.44 116 THR A CA 1
ATOM 906 C C . THR A 1 116 ? 1.406 2.481 -15.821 1.00 62.44 116 THR A C 1
ATOM 908 O O . THR A 1 116 ? 1.646 1.314 -16.104 1.00 62.44 116 THR A O 1
ATOM 911 N N . GLN A 1 117 ? 1.522 3.460 -16.726 1.00 68.81 117 GLN A N 1
ATOM 912 C CA . GLN A 1 117 ? 2.091 3.238 -18.060 1.00 68.81 117 GLN A CA 1
ATOM 913 C C . GLN A 1 117 ? 3.614 3.091 -17.997 1.00 68.81 117 GLN A C 1
ATOM 915 O O . GLN A 1 117 ? 4.161 2.192 -18.642 1.00 68.81 117 GLN A O 1
ATOM 920 N N . LEU A 1 118 ? 4.278 3.944 -17.212 1.00 69.69 118 LEU A N 1
ATOM 921 C CA . LEU A 1 118 ? 5.731 3.966 -17.054 1.00 69.69 118 LEU A CA 1
ATOM 922 C C . LEU A 1 118 ? 6.248 2.737 -16.291 1.00 69.69 118 LEU A C 1
ATOM 924 O O . LEU A 1 118 ? 7.170 2.070 -16.746 1.00 69.69 118 LEU A O 1
ATOM 928 N N . LEU A 1 119 ? 5.617 2.391 -15.171 1.00 77.88 119 LEU A N 1
ATOM 929 C CA . LEU A 1 119 ? 5.989 1.265 -14.311 1.00 77.88 119 LEU A CA 1
ATOM 930 C C . LEU A 1 119 ? 5.156 0.016 -14.634 1.00 77.88 119 LEU A C 1
ATOM 932 O O . LEU A 1 119 ? 4.619 -0.639 -13.743 1.00 77.88 119 LEU A O 1
ATOM 936 N N . SER A 1 120 ? 5.039 -0.309 -15.925 1.00 82.88 120 SER A N 1
ATOM 937 C CA . SER A 1 120 ? 4.269 -1.462 -16.402 1.00 82.88 120 SER A CA 1
ATOM 938 C C . SER A 1 120 ? 5.134 -2.669 -16.751 1.00 82.88 120 SER A C 1
ATOM 940 O O . SER A 1 120 ? 6.301 -2.545 -17.132 1.00 82.88 120 SER A O 1
ATOM 942 N N . GLN A 1 121 ? 4.512 -3.852 -16.759 1.00 84.00 121 GLN A N 1
ATOM 943 C CA . GLN A 1 121 ? 5.135 -5.088 -17.249 1.00 84.00 121 GLN A CA 1
ATOM 944 C C . GLN A 1 121 ? 5.750 -4.924 -18.655 1.00 84.00 121 GLN A C 1
ATOM 946 O O . GLN A 1 121 ? 6.865 -5.375 -18.902 1.00 84.00 121 GLN A O 1
ATOM 951 N N . SER A 1 122 ? 5.069 -4.204 -19.555 1.00 84.06 122 SER A N 1
ATOM 952 C CA . SER A 1 122 ? 5.557 -3.975 -20.922 1.00 84.06 122 SER A CA 1
ATOM 953 C C . SER A 1 122 ? 6.836 -3.133 -20.988 1.00 84.06 122 SER A C 1
ATOM 955 O O . SER A 1 122 ? 7.671 -3.352 -21.864 1.00 84.06 122 SER A O 1
ATOM 957 N N . VAL A 1 123 ? 7.025 -2.203 -20.045 1.00 79.25 123 VAL A N 1
ATOM 958 C CA . VAL A 1 123 ? 8.251 -1.402 -19.945 1.00 79.25 123 VAL A CA 1
ATOM 959 C C . VAL A 1 123 ? 9.392 -2.249 -19.384 1.00 79.25 123 VAL A C 1
ATOM 961 O O . VAL A 1 123 ? 10.494 -2.205 -19.925 1.00 79.25 123 VAL A O 1
ATOM 964 N N . ALA A 1 124 ? 9.132 -3.102 -18.387 1.00 84.56 124 ALA A N 1
ATOM 965 C CA . ALA A 1 124 ? 10.129 -4.056 -17.895 1.00 84.56 124 ALA A CA 1
ATOM 966 C C . ALA A 1 124 ? 10.619 -5.011 -18.999 1.00 84.56 124 ALA A C 1
ATOM 968 O O . ALA A 1 124 ? 11.816 -5.283 -19.101 1.00 84.56 124 ALA A O 1
ATOM 969 N N . ASP A 1 125 ? 9.709 -5.496 -19.846 1.00 82.19 125 ASP A N 1
ATOM 970 C CA . ASP A 1 125 ? 10.053 -6.376 -20.964 1.00 82.19 125 ASP A CA 1
ATOM 971 C C . ASP A 1 125 ? 10.825 -5.632 -22.066 1.00 82.19 125 ASP A C 1
ATOM 973 O O . ASP A 1 125 ? 11.776 -6.182 -22.625 1.00 82.19 125 ASP A O 1
ATOM 977 N N . ALA A 1 126 ? 10.494 -4.362 -22.326 1.00 82.00 126 ALA A N 1
ATOM 978 C CA . ALA A 1 126 ? 11.249 -3.513 -23.246 1.00 82.00 126 ALA A CA 1
ATOM 979 C C . ALA A 1 126 ? 12.684 -3.260 -22.754 1.00 82.00 126 ALA A C 1
ATOM 981 O O . ALA A 1 126 ? 13.626 -3.461 -23.515 1.00 82.00 126 ALA A O 1
ATOM 982 N N . LEU A 1 127 ? 12.873 -2.905 -21.477 1.00 81.62 127 LEU A N 1
ATOM 983 C CA . LEU A 1 127 ? 14.206 -2.725 -20.885 1.00 81.62 127 LEU A CA 1
ATOM 984 C C . LEU A 1 127 ? 15.022 -4.024 -20.930 1.00 81.62 127 LEU A C 1
ATOM 986 O O . LEU A 1 127 ? 16.206 -4.011 -21.269 1.00 81.62 127 LEU A O 1
ATOM 990 N N . LYS A 1 128 ? 14.375 -5.165 -20.663 1.00 86.81 128 LYS A N 1
ATOM 991 C CA . LYS A 1 128 ? 15.003 -6.486 -20.783 1.00 86.81 128 LYS A CA 1
ATOM 992 C C . LYS A 1 128 ? 15.437 -6.777 -22.222 1.00 86.81 128 LYS A C 1
ATOM 994 O O . LYS A 1 128 ? 16.508 -7.343 -22.428 1.00 86.81 128 LYS A O 1
ATOM 999 N N . CYS A 1 129 ? 14.625 -6.395 -23.207 1.00 83.81 129 CYS A N 1
ATOM 1000 C CA . CYS A 1 129 ? 14.946 -6.518 -24.627 1.00 83.81 129 CYS A CA 1
ATOM 1001 C C . CYS A 1 129 ? 16.138 -5.627 -25.015 1.00 83.81 129 CYS A C 1
ATOM 1003 O O . CYS A 1 129 ? 17.080 -6.113 -25.640 1.00 83.81 129 CYS A O 1
ATOM 1005 N N . CYS A 1 130 ? 16.153 -4.363 -24.576 1.00 78.56 130 CYS A N 1
ATOM 1006 C CA . CYS A 1 130 ? 17.267 -3.440 -24.810 1.00 78.56 130 CYS A CA 1
ATOM 1007 C C . CYS A 1 130 ? 18.600 -4.006 -24.312 1.00 78.56 130 CYS A C 1
ATOM 1009 O O . CYS A 1 130 ? 19.599 -3.940 -25.024 1.00 78.56 130 CYS A O 1
ATOM 1011 N N . LYS A 1 131 ? 18.597 -4.613 -23.121 1.00 85.69 131 LYS A N 1
ATOM 1012 C CA . LYS A 1 131 ? 19.784 -5.246 -22.547 1.00 85.69 131 LYS A CA 1
ATOM 1013 C C . LYS A 1 131 ? 20.178 -6.538 -23.269 1.00 85.69 131 LYS A C 1
ATOM 1015 O O . LYS A 1 131 ? 21.325 -6.694 -23.665 1.00 85.69 131 LYS A O 1
ATOM 1020 N N . ASN A 1 132 ? 19.248 -7.485 -23.401 1.00 84.94 132 ASN A N 1
ATOM 1021 C CA . ASN A 1 132 ? 19.591 -8.870 -23.749 1.00 84.94 132 ASN A CA 1
ATOM 1022 C C . ASN A 1 132 ? 19.521 -9.179 -25.249 1.00 84.94 132 ASN A C 1
ATOM 1024 O O . ASN A 1 132 ? 20.116 -10.157 -25.685 1.00 84.94 132 ASN A O 1
ATOM 1028 N N . VAL A 1 133 ? 18.738 -8.414 -26.016 1.00 86.44 133 VAL A N 1
ATOM 1029 C CA . VAL A 1 133 ? 18.511 -8.653 -27.452 1.00 86.44 133 VAL A CA 1
ATOM 1030 C C . VAL A 1 133 ? 19.219 -7.599 -28.287 1.00 86.44 133 VAL A C 1
ATOM 1032 O O . VAL A 1 133 ? 19.925 -7.937 -29.229 1.00 86.44 133 VAL A O 1
ATOM 1035 N N . LEU A 1 134 ? 19.028 -6.323 -27.943 1.00 81.88 134 LEU A N 1
ATOM 1036 C CA . LEU A 1 134 ? 19.646 -5.211 -28.667 1.00 81.88 134 LEU A CA 1
ATOM 1037 C C . LEU A 1 134 ? 21.063 -4.899 -28.170 1.00 81.88 134 LEU A C 1
ATOM 1039 O O . LEU A 1 134 ? 21.773 -4.155 -28.838 1.00 81.88 134 LEU A O 1
ATOM 1043 N N . CYS A 1 135 ? 21.466 -5.469 -27.027 1.00 86.75 135 CYS A N 1
ATOM 1044 C CA . CYS A 1 135 ? 22.790 -5.310 -26.422 1.00 86.75 135 CYS A CA 1
ATOM 1045 C C . CYS A 1 135 ? 23.236 -3.842 -26.311 1.00 86.75 135 CYS A C 1
ATOM 1047 O O . CYS A 1 135 ? 24.396 -3.520 -26.554 1.00 86.75 135 CYS A O 1
ATOM 1049 N N . ILE A 1 136 ? 22.304 -2.952 -25.957 1.00 85.75 136 ILE A N 1
ATOM 1050 C CA . ILE A 1 136 ? 22.581 -1.522 -25.807 1.00 85.75 136 ILE A CA 1
ATOM 1051 C C . ILE A 1 136 ? 23.381 -1.320 -24.515 1.00 85.75 136 ILE A C 1
ATOM 1053 O O . ILE A 1 136 ? 22.911 -1.669 -23.428 1.00 85.75 136 ILE A O 1
ATOM 1057 N N . GLU A 1 137 ? 24.587 -0.767 -24.635 1.00 83.94 137 GLU A N 1
ATOM 1058 C CA . GLU A 1 137 ? 25.569 -0.673 -23.548 1.00 83.94 137 GLU A CA 1
ATOM 1059 C C . GLU A 1 137 ? 25.045 0.151 -22.362 1.00 83.94 137 GLU A C 1
ATOM 1061 O O . GLU A 1 137 ? 25.221 -0.228 -21.200 1.00 83.94 137 GLU A O 1
ATOM 1066 N N . GLU A 1 138 ? 24.281 1.207 -22.647 1.00 86.69 138 GLU A N 1
ATOM 1067 C CA . GLU A 1 138 ? 23.637 2.075 -21.660 1.00 86.69 138 GLU A CA 1
ATOM 1068 C C . GLU A 1 138 ? 22.610 1.339 -20.781 1.00 86.69 138 GLU A C 1
ATOM 1070 O O . GLU A 1 138 ? 22.292 1.797 -19.684 1.00 86.69 138 GLU A O 1
ATOM 1075 N N . PHE A 1 139 ? 22.109 0.179 -21.223 1.00 80.81 139 PHE A N 1
ATOM 1076 C CA . PHE A 1 139 ? 21.153 -0.649 -20.480 1.00 80.81 139 PHE A CA 1
ATOM 1077 C C . PHE A 1 139 ? 21.791 -1.882 -19.822 1.00 80.81 139 PHE A C 1
ATOM 1079 O O . PHE A 1 139 ? 21.079 -2.716 -19.262 1.00 80.81 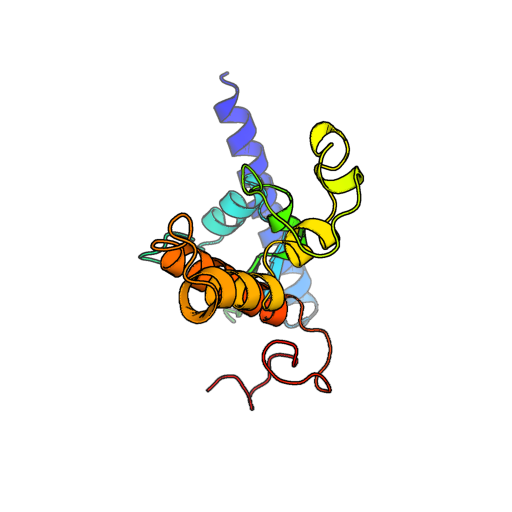139 PHE A O 1
ATOM 1086 N N . SER A 1 140 ? 23.119 -2.007 -19.826 1.00 80.25 140 SER A N 1
ATOM 1087 C CA . SER A 1 140 ? 23.837 -3.138 -19.211 1.00 80.25 140 SER A CA 1
ATOM 1088 C C . SER 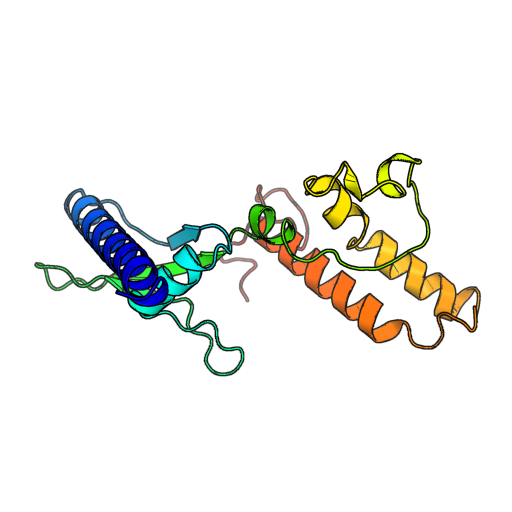A 1 140 ? 23.486 -3.363 -17.728 1.00 80.25 140 SER A C 1
ATOM 1090 O O . SER A 1 140 ? 23.342 -4.511 -17.301 1.00 80.25 140 SER A O 1
ATOM 1092 N N . ASN A 1 141 ? 23.247 -2.281 -16.975 1.00 88.94 141 ASN A N 1
ATOM 1093 C CA . ASN A 1 141 ? 22.961 -2.291 -15.531 1.00 88.94 141 ASN A CA 1
ATOM 1094 C C . ASN A 1 141 ? 21.468 -2.136 -15.167 1.00 88.94 141 ASN A C 1
ATOM 1096 O O . ASN A 1 141 ? 21.131 -1.810 -14.030 1.00 88.94 141 ASN A O 1
ATOM 1100 N N . VAL A 1 142 ? 20.546 -2.350 -16.111 1.00 87.44 142 VAL A N 1
ATOM 1101 C CA . VAL A 1 142 ? 19.112 -2.055 -15.913 1.00 87.44 142 VAL A CA 1
ATOM 1102 C C . VAL A 1 142 ? 18.345 -3.101 -15.075 1.00 87.44 142 VAL A C 1
ATOM 1104 O O . VAL A 1 142 ? 17.148 -2.948 -14.829 1.00 87.44 142 VAL A O 1
ATOM 1107 N N . ASP A 1 143 ? 18.990 -4.176 -14.609 1.00 87.19 143 ASP A N 1
ATOM 1108 C CA . ASP A 1 143 ? 18.299 -5.296 -13.944 1.00 87.19 143 ASP A CA 1
ATOM 1109 C C . ASP A 1 143 ? 17.528 -4.876 -12.692 1.00 87.19 143 ASP A C 1
ATOM 1111 O O . ASP A 1 143 ? 16.389 -5.304 -12.500 1.00 87.19 143 ASP A O 1
ATOM 1115 N N . ALA A 1 144 ? 18.117 -4.011 -11.862 1.00 84.06 144 ALA A N 1
ATOM 1116 C CA . ALA A 1 144 ? 17.471 -3.521 -10.647 1.00 84.06 144 ALA A CA 1
ATOM 1117 C C . ALA A 1 144 ? 16.174 -2.762 -10.972 1.00 84.06 144 ALA A C 1
ATOM 1119 O O . ALA A 1 144 ? 15.146 -2.980 -10.331 1.00 84.06 144 ALA A O 1
ATOM 1120 N N . THR A 1 145 ? 16.189 -1.937 -12.023 1.00 79.75 145 THR A N 1
ATOM 1121 C CA . THR A 1 145 ? 15.015 -1.203 -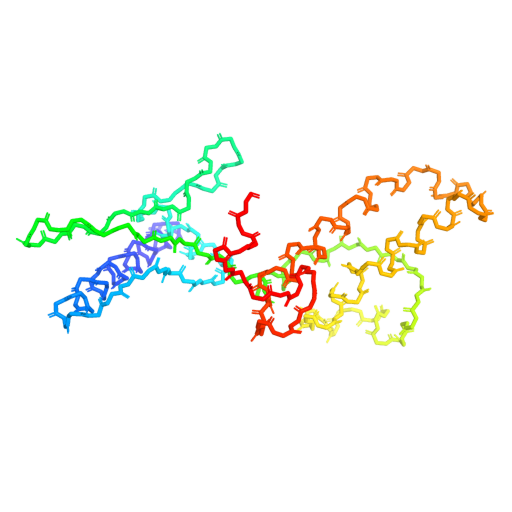12.507 1.00 79.75 145 THR A CA 1
ATOM 1122 C C . THR A 1 145 ? 13.952 -2.147 -13.066 1.00 79.75 145 THR A C 1
ATOM 1124 O O . THR A 1 145 ? 12.773 -1.986 -12.761 1.00 79.75 145 THR A O 1
ATOM 1127 N N . ILE A 1 146 ? 14.344 -3.176 -13.828 1.00 79.69 146 ILE A N 1
ATOM 1128 C CA . ILE A 1 146 ? 13.414 -4.209 -14.319 1.00 79.69 146 ILE A CA 1
ATOM 1129 C C . ILE A 1 146 ? 12.724 -4.911 -13.146 1.00 79.69 146 ILE A C 1
ATOM 1131 O O . ILE A 1 146 ? 11.509 -5.115 -13.178 1.00 79.69 146 ILE A O 1
ATOM 1135 N N . ILE A 1 147 ? 13.487 -5.295 -12.120 1.00 82.75 147 ILE A N 1
ATOM 1136 C CA . ILE A 1 147 ? 12.958 -5.966 -10.928 1.00 82.75 147 ILE A CA 1
ATOM 1137 C C . ILE A 1 147 ? 11.996 -5.038 -10.183 1.00 82.75 147 ILE A C 1
ATOM 1139 O O . ILE A 1 147 ? 10.884 -5.458 -9.867 1.00 82.75 147 ILE A O 1
ATOM 1143 N N . PHE A 1 148 ? 12.377 -3.776 -9.970 1.00 82.81 148 PHE A N 1
ATOM 1144 C CA . PHE A 1 148 ? 11.518 -2.777 -9.338 1.00 82.81 148 PHE A CA 1
ATOM 1145 C C . PHE A 1 148 ? 10.186 -2.617 -10.078 1.00 82.81 148 PHE A C 1
ATOM 1147 O O . PHE A 1 148 ? 9.131 -2.763 -9.465 1.00 82.81 148 PHE A O 1
ATOM 1154 N N . ILE A 1 149 ? 10.221 -2.405 -11.400 1.00 78.19 149 ILE A N 1
ATOM 1155 C CA . ILE A 1 149 ? 9.011 -2.235 -12.218 1.00 78.19 149 ILE A CA 1
ATOM 1156 C C . ILE A 1 149 ? 8.104 -3.465 -12.112 1.00 78.19 149 ILE A C 1
ATOM 1158 O O . ILE A 1 149 ? 6.890 -3.325 -11.989 1.00 78.19 149 ILE A O 1
ATOM 1162 N N . LYS A 1 150 ? 8.669 -4.679 -12.119 1.00 82.00 150 LYS A N 1
ATOM 1163 C CA . LYS A 1 150 ? 7.886 -5.917 -11.982 1.00 82.00 150 LYS A CA 1
ATOM 1164 C C . LYS A 1 150 ? 7.221 -6.043 -10.617 1.00 82.00 150 LYS A C 1
ATOM 1166 O O . LYS A 1 150 ? 6.039 -6.376 -10.557 1.00 82.00 150 LYS A O 1
ATOM 1171 N N . ILE A 1 151 ? 7.962 -5.774 -9.540 1.00 78.25 151 ILE A N 1
ATOM 1172 C CA . ILE A 1 151 ? 7.436 -5.813 -8.168 1.00 78.25 151 ILE A CA 1
ATOM 1173 C C . ILE A 1 151 ? 6.331 -4.770 -8.011 1.00 78.25 151 ILE A C 1
ATOM 1175 O O . ILE A 1 151 ? 5.250 -5.090 -7.519 1.00 78.25 151 ILE A O 1
ATOM 1179 N N . PHE A 1 152 ? 6.573 -3.548 -8.484 1.00 79.31 152 PHE A N 1
ATOM 1180 C CA . PHE A 1 152 ? 5.607 -2.462 -8.427 1.00 79.31 152 PHE A CA 1
ATOM 1181 C C . PHE A 1 152 ? 4.342 -2.785 -9.228 1.00 79.31 152 PHE A C 1
ATOM 1183 O O . PHE A 1 152 ? 3.245 -2.694 -8.685 1.00 79.31 152 PHE A O 1
ATOM 1190 N N . ASN A 1 153 ? 4.471 -3.227 -10.486 1.00 80.12 153 ASN A N 1
ATOM 1191 C CA . ASN A 1 153 ? 3.328 -3.591 -11.325 1.00 80.12 153 ASN A CA 1
ATOM 1192 C C . ASN A 1 153 ? 2.508 -4.724 -10.690 1.00 80.12 153 ASN A C 1
ATOM 1194 O O . ASN A 1 153 ? 1.283 -4.663 -10.676 1.00 80.12 153 ASN A O 1
ATOM 1198 N N . ALA A 1 154 ? 3.172 -5.750 -10.147 1.00 80.31 154 ALA A N 1
ATOM 1199 C CA . ALA A 1 154 ? 2.501 -6.846 -9.457 1.00 80.31 154 ALA A CA 1
ATOM 1200 C C . ALA A 1 154 ? 1.752 -6.362 -8.208 1.00 80.31 154 ALA A C 1
ATOM 1202 O O . ALA A 1 154 ? 0.571 -6.664 -8.060 1.00 80.31 154 ALA A O 1
ATOM 1203 N N . GLY A 1 155 ? 2.408 -5.581 -7.345 1.00 74.88 155 GLY A N 1
ATOM 1204 C CA . GLY A 1 155 ? 1.785 -5.013 -6.150 1.00 74.88 155 GLY A CA 1
ATOM 1205 C C . GLY A 1 155 ? 0.609 -4.095 -6.485 1.00 74.88 155 GLY A C 1
ATOM 1206 O O . GLY A 1 155 ? -0.444 -4.190 -5.859 1.00 74.88 155 GLY A O 1
ATOM 1207 N N . PHE A 1 156 ? 0.752 -3.261 -7.517 1.00 74.62 156 PHE A N 1
ATOM 1208 C CA . PHE A 1 156 ? -0.306 -2.380 -7.996 1.00 74.62 156 PHE A CA 1
ATOM 1209 C C . PHE A 1 156 ? -1.509 -3.163 -8.533 1.00 74.62 156 PHE A C 1
ATOM 1211 O O . PHE A 1 156 ? -2.639 -2.819 -8.194 1.00 74.62 156 PHE A O 1
ATOM 1218 N N . ASP A 1 157 ? -1.284 -4.209 -9.335 1.00 77.50 157 ASP A N 1
ATOM 1219 C CA . ASP A 1 157 ? -2.349 -5.063 -9.875 1.00 77.50 157 ASP A CA 1
ATOM 1220 C C . ASP A 1 157 ? -3.095 -5.815 -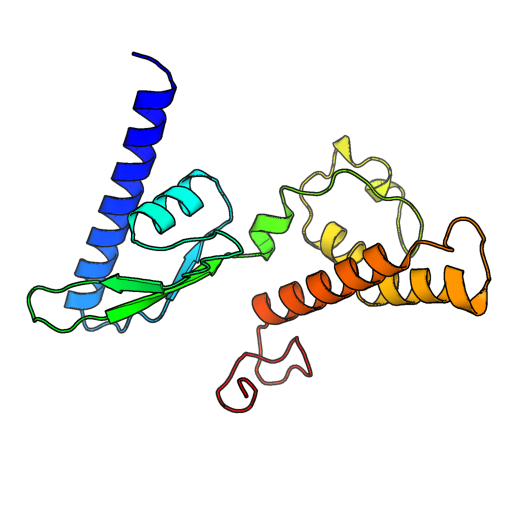8.760 1.00 77.50 157 ASP A C 1
ATOM 1222 O O . ASP A 1 157 ? -4.327 -5.846 -8.775 1.00 77.50 157 ASP A O 1
ATOM 1226 N N . ILE A 1 158 ? -2.367 -6.352 -7.770 1.00 77.19 158 ILE A N 1
ATOM 1227 C CA . ILE A 1 158 ? -2.946 -7.060 -6.614 1.00 77.19 158 ILE A CA 1
ATOM 1228 C C . ILE A 1 158 ? -3.828 -6.115 -5.800 1.00 77.19 158 ILE A C 1
ATOM 1230 O O . ILE A 1 158 ? -4.968 -6.445 -5.473 1.00 77.19 158 ILE A O 1
ATOM 1234 N N . LEU A 1 159 ? -3.321 -4.918 -5.503 1.00 71.25 159 LEU A N 1
ATOM 1235 C CA . LEU A 1 159 ? -4.003 -3.953 -4.640 1.00 71.25 159 LEU A CA 1
ATOM 1236 C C . LEU A 1 159 ? -5.096 -3.155 -5.367 1.00 71.25 159 LEU A C 1
ATOM 1238 O O . LEU A 1 159 ? -5.947 -2.564 -4.712 1.00 71.25 159 LEU A O 1
ATOM 1242 N N . ASN A 1 160 ? -5.132 -3.184 -6.705 1.00 71.12 160 ASN A N 1
ATOM 1243 C CA . ASN A 1 160 ? -6.222 -2.630 -7.523 1.00 71.12 160 ASN A CA 1
ATOM 1244 C C . ASN A 1 160 ? -7.097 -3.697 -8.188 1.00 71.12 160 ASN A C 1
ATOM 1246 O O . ASN A 1 160 ? -7.803 -3.417 -9.163 1.00 71.12 160 ASN A O 1
ATOM 1250 N N . SER A 1 161 ? -7.069 -4.918 -7.677 1.00 74.12 161 SER A N 1
ATOM 1251 C CA . SER A 1 161 ? -7.879 -6.012 -8.183 1.00 74.12 161 SER A CA 1
ATOM 1252 C C . SER A 1 161 ? -9.376 -5.790 -7.910 1.00 74.12 161 SER A C 1
ATOM 1254 O O . SER A 1 161 ? -9.769 -5.419 -6.807 1.00 74.12 161 SER A O 1
ATOM 1256 N N . ARG A 1 162 ? -10.236 -5.987 -8.923 1.00 67.50 162 ARG A N 1
ATOM 1257 C CA . ARG A 1 162 ? -11.677 -5.634 -8.859 1.00 67.50 162 ARG A CA 1
ATOM 1258 C C . ARG A 1 162 ? -12.646 -6.780 -9.140 1.00 67.50 162 ARG A C 1
ATOM 1260 O O . ARG A 1 162 ? -13.850 -6.594 -8.999 1.00 67.50 162 ARG A O 1
ATOM 1267 N N . SER A 1 163 ? -12.167 -7.938 -9.595 1.00 73.19 163 SER A N 1
ATOM 1268 C CA . SER A 1 163 ? -13.047 -9.042 -9.994 1.00 73.19 163 SER A CA 1
ATOM 1269 C C . SER A 1 163 ? -12.376 -10.403 -9.845 1.00 73.19 163 SER A C 1
ATOM 1271 O O . SER A 1 163 ? -11.198 -10.576 -10.160 1.00 73.19 163 SER A O 1
ATOM 1273 N N . SER A 1 164 ? -13.155 -11.393 -9.416 1.00 68.38 164 SER A N 1
ATOM 1274 C CA . SER A 1 164 ? -12.766 -12.806 -9.372 1.00 68.38 164 SER A CA 1
ATOM 1275 C C . SER A 1 164 ? -12.590 -13.428 -10.763 1.00 68.38 164 SER A C 1
ATOM 1277 O O . SER A 1 164 ? -11.923 -14.453 -10.880 1.00 68.38 164 SER A O 1
ATOM 1279 N N . ASN A 1 165 ? -13.131 -12.796 -11.811 1.00 71.25 165 ASN A N 1
ATOM 1280 C CA . ASN A 1 165 ? -13.015 -13.254 -13.200 1.00 71.25 165 ASN A CA 1
ATOM 1281 C C . ASN A 1 165 ? -11.701 -12.824 -13.869 1.00 71.25 165 ASN A C 1
ATOM 1283 O O . ASN A 1 165 ? -11.397 -13.254 -14.981 1.00 71.25 165 ASN A O 1
ATOM 1287 N N . CYS A 1 166 ? -10.931 -11.948 -13.225 1.00 69.12 166 CYS A N 1
ATOM 1288 C CA . CYS A 1 166 ? -9.619 -11.552 -13.715 1.00 69.12 166 CYS A CA 1
ATOM 1289 C C . CYS A 1 166 ? -8.591 -12.679 -13.498 1.00 69.12 166 CYS A C 1
ATOM 1291 O O . CYS A 1 166 ? -8.769 -13.553 -12.654 1.00 69.12 166 CYS A O 1
ATOM 1293 N N . ILE A 1 167 ? -7.499 -12.658 -14.267 1.00 73.31 167 ILE A N 1
ATOM 1294 C CA . ILE A 1 167 ? -6.455 -13.696 -14.250 1.00 73.31 167 ILE A CA 1
ATOM 1295 C C . ILE A 1 167 ? -5.172 -13.127 -13.630 1.00 73.31 167 ILE A C 1
ATOM 1297 O O . ILE A 1 167 ? -4.854 -11.947 -13.805 1.00 73.31 167 ILE A O 1
ATOM 1301 N N . GLY A 1 168 ? -4.417 -13.978 -12.930 1.00 78.62 168 GLY A N 1
ATOM 1302 C CA . GLY A 1 168 ? -3.123 -13.628 -12.339 1.00 78.62 168 GLY A CA 1
ATOM 1303 C C . GLY A 1 168 ? -3.249 -12.578 -11.236 1.00 78.62 168 GLY A C 1
ATOM 1304 O O . GLY A 1 168 ? -4.232 -12.565 -10.501 1.00 78.62 168 GLY A O 1
ATOM 1305 N N . ASN A 1 169 ? -2.281 -11.663 -11.158 1.00 73.44 169 ASN A N 1
ATOM 1306 C CA . ASN A 1 169 ? -2.213 -10.616 -10.127 1.00 73.44 169 ASN A CA 1
ATOM 1307 C C . ASN A 1 169 ? -3.409 -9.649 -10.132 1.00 73.44 169 ASN A C 1
ATOM 1309 O O . ASN A 1 169 ? -3.612 -8.936 -9.163 1.00 73.44 169 ASN A O 1
ATOM 1313 N N . LYS A 1 170 ? -4.217 -9.637 -11.200 1.00 76.75 170 LYS A N 1
ATOM 1314 C CA . LYS A 1 170 ? -5.436 -8.820 -11.307 1.00 76.75 170 LYS A CA 1
ATOM 1315 C C . LYS A 1 170 ? -6.690 -9.529 -10.791 1.00 76.75 170 LYS A C 1
ATOM 1317 O O . LYS A 1 170 ? -7.757 -8.917 -10.818 1.00 76.75 170 LYS A O 1
ATOM 1322 N N . LYS A 1 171 ? -6.600 -10.816 -10.416 1.00 79.19 171 LYS A N 1
ATOM 1323 C CA . LYS A 1 171 ? -7.697 -11.599 -9.820 1.00 79.19 171 LYS A CA 1
ATOM 1324 C C . LYS A 1 171 ? -7.938 -11.134 -8.391 1.00 79.19 171 LYS A C 1
ATOM 1326 O O . LYS A 1 171 ? -6.985 -10.815 -7.683 1.00 79.19 171 LYS A O 1
ATOM 1331 N N . ALA A 1 172 ? -9.199 -11.033 -7.973 1.00 76.44 172 ALA A N 1
ATOM 1332 C CA . ALA A 1 172 ? -9.524 -10.670 -6.592 1.00 76.44 172 ALA A CA 1
ATOM 1333 C C . ALA A 1 172 ? -8.860 -11.655 -5.622 1.00 76.44 172 ALA A C 1
ATOM 1335 O O . ALA A 1 172 ? -8.866 -12.862 -5.869 1.00 76.44 172 ALA A O 1
ATOM 1336 N N . VAL A 1 173 ? -8.267 -11.133 -4.549 1.00 72.75 173 VAL A N 1
ATOM 1337 C CA . VAL A 1 173 ? -7.636 -11.946 -3.507 1.00 72.75 173 VAL A CA 1
ATOM 1338 C C . VAL A 1 173 ? -8.727 -12.756 -2.788 1.00 72.75 173 VAL A C 1
ATOM 1340 O O . VAL A 1 173 ? -9.727 -12.194 -2.346 1.00 72.75 173 VAL A O 1
ATOM 1343 N N . CYS A 1 174 ? -8.569 -14.076 -2.728 1.00 71.19 174 CYS A N 1
ATOM 1344 C CA . CYS A 1 174 ? -9.510 -15.039 -2.159 1.00 71.19 174 CYS A CA 1
ATOM 1345 C C . CYS A 1 174 ? -8.759 -16.230 -1.540 1.00 71.19 174 CYS A C 1
ATOM 1347 O O . CYS A 1 174 ? -7.580 -16.442 -1.804 1.00 71.19 174 CYS A O 1
ATOM 1349 N N . GLU A 1 175 ? -9.437 -17.052 -0.739 1.00 72.62 175 GLU A N 1
ATOM 1350 C CA . GLU A 1 175 ? -8.807 -18.199 -0.055 1.00 72.62 175 GLU A CA 1
ATOM 1351 C C . GLU A 1 175 ? -8.083 -19.165 -1.010 1.00 72.62 175 GLU A C 1
ATOM 1353 O O . GLU A 1 175 ? -7.083 -19.782 -0.652 1.00 72.62 175 GLU A O 1
ATOM 1358 N N . GLU A 1 176 ? -8.539 -19.263 -2.259 1.00 72.25 176 GLU A N 1
ATOM 1359 C CA . GLU A 1 176 ? -7.925 -20.116 -3.278 1.00 72.25 176 GLU A CA 1
ATOM 1360 C C . GLU A 1 176 ? -6.554 -19.613 -3.759 1.00 72.25 176 GLU A C 1
ATOM 1362 O O . GLU A 1 176 ? -5.762 -20.415 -4.257 1.00 72.25 176 GLU A O 1
ATOM 1367 N N . ASN A 1 177 ? -6.277 -18.305 -3.657 1.00 71.69 177 ASN A N 1
ATOM 1368 C CA . ASN A 1 177 ? -5.066 -17.673 -4.192 1.00 71.69 177 ASN A CA 1
ATOM 1369 C C . ASN A 1 177 ? -4.125 -17.075 -3.125 1.00 71.69 177 ASN A C 1
ATOM 1371 O O . ASN A 1 177 ? -3.082 -16.543 -3.498 1.00 71.69 177 ASN A O 1
ATOM 1375 N N . ILE A 1 178 ? -4.444 -17.215 -1.830 1.00 65.56 178 ILE A N 1
ATOM 1376 C CA . ILE A 1 178 ? -3.586 -16.838 -0.687 1.00 65.56 178 ILE A CA 1
ATOM 1377 C C . ILE A 1 178 ? -2.921 -18.094 -0.093 1.00 65.56 178 ILE A C 1
ATOM 1379 O O . ILE A 1 178 ? -3.179 -18.463 1.051 1.00 65.56 178 ILE A O 1
ATOM 1383 N N . LYS A 1 179 ? -2.102 -18.802 -0.875 1.00 51.12 179 LYS A N 1
ATOM 1384 C CA . LYS A 1 179 ? -1.296 -19.930 -0.373 1.00 51.12 179 LYS A CA 1
ATOM 1385 C C . LYS A 1 179 ? 0.177 -19.573 -0.310 1.00 51.12 179 LYS A C 1
ATOM 1387 O O . LYS A 1 179 ? 0.657 -18.954 -1.285 1.00 51.12 179 LYS A O 1
#

Radius of gyration: 20.85 Å; chains: 1; bounding box: 50×48×55 Å